Protein AF-A0AAD5Q3U8-F1 (afdb_monomer)

Mean predicted aligned error: 18.97 Å

Foldseek 3Di:
DDDDDDDDDDDDDDDDPDPPDPPPVVCVVDVPDVVVVVVVVVVVVVVVVQVVQQDDDPPDDVVDDCPDPPADQGGDPRDRHHDDDPVRLPDFDFDFLCCCAPDPVNPVVLVLCVVLVQPLDDVCSNVNDPDPRVRHHTSVSVVVSVVSSVVSVVD

Organism: Pythium insidiosum (NCBI:txid114742)

Secondary structure (DSSP, 8-state):
-------------------------HHHHS---HHHHHHHHHHHHHHHHHHHHTTS-----TTS------S---SSS--------HHHHTS--EE-THHHHT-STTHHHHHHHHHTT-TTS-TTTTTSS---TTT-EEHHHHHHHHHHHHHHH--

Structure (mmCIF, N/CA/C/O backbone):
data_AF-A0AAD5Q3U8-F1
#
_entry.id   AF-A0AAD5Q3U8-F1
#
loop_
_atom_site.group_PDB
_atom_site.id
_atom_site.type_symbol
_atom_site.label_atom_id
_atom_site.label_alt_id
_atom_site.label_comp_id
_atom_site.label_asym_id
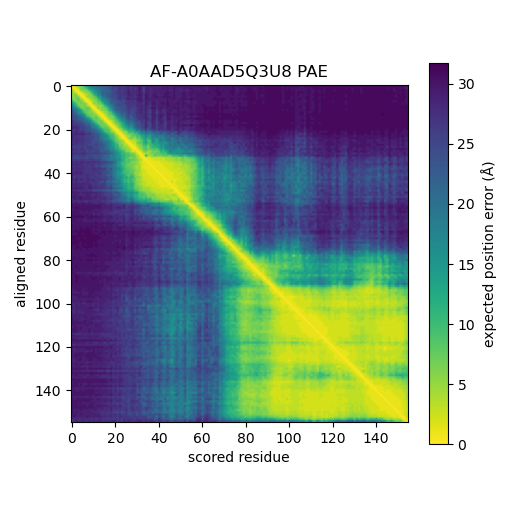_atom_site.label_entity_id
_atom_site.label_seq_id
_atom_site.pdbx_PDB_ins_code
_atom_site.Cartn_x
_atom_site.Cartn_y
_atom_site.Cartn_z
_atom_site.occupancy
_atom_site.B_iso_or_equiv
_atom_site.auth_seq_id
_atom_site.auth_comp_id
_atom_site.auth_asym_id
_atom_site.auth_atom_id
_atom_site.pdbx_PDB_model_num
ATOM 1 N N . MET A 1 1 ? 88.740 -39.258 -36.751 1.00 39.88 1 MET A N 1
ATOM 2 C CA . MET A 1 1 ? 88.636 -39.313 -35.275 1.00 39.88 1 MET A CA 1
ATOM 3 C C . MET A 1 1 ? 87.208 -39.742 -34.963 1.00 39.88 1 MET A C 1
ATOM 5 O O . MET A 1 1 ? 86.304 -39.016 -35.339 1.00 39.88 1 MET A O 1
ATOM 9 N N . GLN A 1 2 ? 86.963 -41.039 -34.727 1.00 36.12 2 GLN A N 1
ATOM 10 C CA . GLN A 1 2 ? 86.800 -41.646 -33.383 1.00 36.12 2 GLN A CA 1
ATOM 11 C C . GLN A 1 2 ? 85.798 -40.867 -32.513 1.00 36.12 2 GLN A C 1
ATOM 13 O O 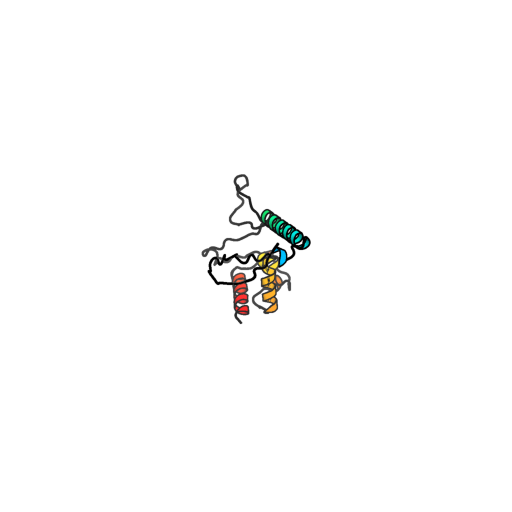. GLN A 1 2 ? 85.965 -39.668 -32.365 1.00 36.12 2 GLN A O 1
ATOM 18 N N . SER A 1 3 ? 84.799 -41.418 -31.833 1.00 37.12 3 SER A N 1
ATOM 19 C CA . SER A 1 3 ? 84.201 -42.750 -31.700 1.00 37.12 3 SER A CA 1
ATOM 20 C C . SER A 1 3 ? 82.907 -42.534 -30.890 1.00 37.12 3 SER A C 1
ATOM 22 O O . SER A 1 3 ? 82.776 -41.543 -30.176 1.00 37.12 3 SER A O 1
ATOM 24 N N . ALA A 1 4 ? 81.958 -43.459 -31.010 1.00 44.62 4 ALA A N 1
ATOM 25 C CA . ALA A 1 4 ? 80.698 -43.518 -30.269 1.00 44.62 4 ALA A CA 1
ATOM 26 C C . ALA A 1 4 ? 80.857 -43.540 -28.734 1.00 44.62 4 ALA A C 1
ATOM 28 O O . ALA A 1 4 ? 81.881 -44.004 -28.243 1.00 44.62 4 ALA A O 1
ATOM 29 N N . LEU A 1 5 ? 79.788 -43.196 -27.996 1.00 43.34 5 LEU A N 1
ATOM 30 C CA . LEU A 1 5 ? 79.370 -43.949 -26.801 1.00 43.34 5 LEU A CA 1
ATOM 31 C C . LEU A 1 5 ? 77.921 -43.631 -26.398 1.00 43.34 5 LEU A C 1
ATOM 33 O O . LEU A 1 5 ? 77.578 -42.561 -25.906 1.00 43.34 5 LEU A O 1
ATOM 37 N N . SER A 1 6 ? 77.079 -44.630 -26.638 1.00 43.34 6 SER A N 1
ATOM 38 C CA . SER A 1 6 ? 75.780 -44.845 -26.013 1.00 43.34 6 SER A CA 1
ATOM 39 C C . SER A 1 6 ? 75.982 -45.475 -24.630 1.00 43.34 6 SER A C 1
ATOM 41 O O . SER A 1 6 ? 76.844 -46.341 -24.502 1.00 43.34 6 SER A O 1
ATOM 43 N N . ALA A 1 7 ? 75.161 -45.084 -23.646 1.00 40.47 7 ALA A N 1
ATOM 44 C CA . ALA A 1 7 ? 74.380 -45.975 -22.767 1.00 40.47 7 ALA A CA 1
ATOM 45 C C . ALA A 1 7 ? 74.256 -45.484 -21.306 1.00 40.47 7 ALA A C 1
ATOM 47 O O . ALA A 1 7 ? 75.220 -45.466 -20.554 1.00 40.47 7 ALA A O 1
ATOM 48 N N . LYS A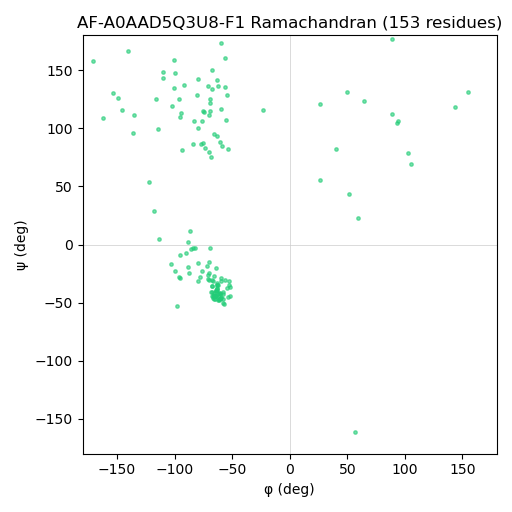 1 8 ? 72.990 -45.243 -20.923 1.00 39.91 8 LYS A N 1
ATOM 49 C CA . LYS A 1 8 ? 72.255 -45.889 -19.812 1.00 39.91 8 LYS A CA 1
ATOM 50 C C . LYS A 1 8 ? 72.763 -45.672 -18.374 1.00 39.91 8 LYS A C 1
ATOM 52 O O . LYS A 1 8 ? 73.826 -46.152 -18.018 1.00 39.91 8 LYS A O 1
ATOM 57 N N . SER A 1 9 ? 71.888 -45.154 -17.501 1.00 34.56 9 SER A N 1
ATOM 58 C CA . SER A 1 9 ? 71.441 -45.841 -16.265 1.00 34.56 9 SER A CA 1
ATOM 59 C C . SER A 1 9 ? 70.966 -44.870 -15.176 1.00 34.56 9 SER A C 1
ATOM 61 O O . SER A 1 9 ? 71.694 -43.970 -14.781 1.00 34.56 9 SER A O 1
ATOM 63 N N . GLY A 1 10 ? 69.788 -45.166 -14.619 1.00 31.38 10 GLY A N 1
ATOM 64 C CA . GLY A 1 10 ? 69.483 -44.951 -13.202 1.00 31.38 10 GLY A CA 1
ATOM 65 C C . GLY A 1 10 ? 68.811 -43.616 -12.867 1.00 31.38 10 GLY A C 1
ATOM 66 O O . GLY A 1 10 ? 69.431 -42.570 -12.946 1.00 31.38 10 GLY A O 1
ATOM 67 N N . ARG A 1 11 ? 67.507 -43.588 -12.579 1.00 37.03 11 ARG A N 1
ATOM 68 C CA . ARG A 1 11 ? 66.864 -44.014 -11.316 1.00 37.03 11 ARG A CA 1
ATOM 69 C C . ARG A 1 11 ? 66.669 -42.824 -10.370 1.00 37.03 11 ARG A C 1
ATOM 71 O O . ARG A 1 11 ? 67.613 -42.342 -9.762 1.00 37.03 11 ARG A O 1
ATOM 78 N N . GLU A 1 12 ? 65.403 -42.417 -10.290 1.00 43.34 12 GLU A N 1
ATOM 79 C CA . GLU A 1 12 ? 64.688 -41.832 -9.148 1.00 43.34 12 GLU A CA 1
ATOM 80 C C . GLU A 1 12 ? 65.494 -41.071 -8.082 1.00 43.34 12 GLU A C 1
ATOM 82 O O . GLU A 1 12 ? 66.223 -41.664 -7.280 1.00 43.34 12 GLU A O 1
ATOM 87 N N . ARG A 1 13 ? 65.150 -39.790 -7.900 1.00 40.25 13 ARG A N 1
ATOM 88 C CA . ARG A 1 13 ? 64.767 -39.322 -6.563 1.00 40.25 13 ARG A CA 1
ATOM 89 C C . ARG A 1 13 ? 63.833 -38.111 -6.609 1.00 40.25 13 ARG A C 1
ATOM 91 O O . ARG A 1 13 ? 64.066 -37.142 -7.317 1.00 40.25 13 ARG A O 1
ATOM 98 N N . ASN A 1 14 ? 62.763 -38.279 -5.844 1.00 42.34 14 ASN A N 1
ATOM 99 C CA . ASN A 1 14 ? 61.604 -37.430 -5.609 1.00 42.34 14 ASN A CA 1
ATOM 100 C C . ASN A 1 14 ? 61.917 -36.037 -5.036 1.00 42.34 14 ASN A C 1
ATOM 102 O O . ASN A 1 14 ? 63.025 -35.783 -4.570 1.00 42.34 14 ASN A O 1
ATOM 106 N N . SER A 1 15 ? 60.844 -35.237 -4.956 1.00 43.88 15 SER A N 1
ATOM 107 C CA . SER A 1 15 ? 60.702 -33.872 -4.416 1.00 43.88 15 SER A CA 1
ATOM 108 C C . SER A 1 15 ? 60.969 -32.799 -5.471 1.00 43.88 15 SER A C 1
ATOM 110 O O . SER A 1 15 ? 62.080 -32.644 -5.944 1.00 43.88 15 SER A O 1
ATOM 112 N N . VAL A 1 16 ? 59.991 -32.010 -5.910 1.00 47.25 16 VAL A N 1
ATOM 113 C CA . VAL A 1 16 ? 59.003 -31.306 -5.091 1.00 47.25 16 VAL A CA 1
ATOM 114 C C . VAL A 1 16 ? 57.676 -31.248 -5.844 1.00 47.25 16 VAL A C 1
ATOM 116 O O . VAL A 1 16 ? 57.553 -30.598 -6.881 1.00 47.25 16 VAL A O 1
ATOM 119 N N . SER A 1 17 ? 56.663 -31.908 -5.293 1.00 46.12 17 SER A N 1
ATOM 120 C CA . SER A 1 17 ? 55.254 -31.630 -5.549 1.00 46.12 17 SER A CA 1
ATOM 121 C C . SER A 1 17 ? 54.966 -30.187 -5.124 1.00 46.12 17 SER A C 1
ATOM 123 O O . SER A 1 17 ? 54.616 -29.908 -3.980 1.00 46.12 17 SER A O 1
ATOM 125 N N . SER A 1 18 ? 55.161 -29.243 -6.045 1.00 42.09 18 SER A N 1
ATOM 126 C CA . SER A 1 18 ? 54.642 -27.891 -5.886 1.00 42.09 18 SER A CA 1
ATOM 127 C C . SER A 1 18 ? 53.147 -27.946 -6.176 1.00 42.09 18 SER A C 1
ATOM 129 O O . SER A 1 18 ? 52.724 -28.123 -7.319 1.00 42.09 18 SER A O 1
ATOM 131 N N . LEU A 1 19 ? 52.357 -27.849 -5.106 1.00 52.62 19 LEU A N 1
ATOM 132 C CA . LEU A 1 19 ? 50.946 -27.483 -5.123 1.00 52.62 19 LEU A CA 1
ATOM 133 C C . LEU A 1 19 ? 50.797 -26.143 -5.873 1.00 52.62 19 LEU A C 1
ATOM 135 O O . LEU A 1 19 ? 50.723 -25.072 -5.271 1.00 52.62 19 LEU A O 1
ATOM 139 N N . SER A 1 20 ? 50.752 -26.182 -7.203 1.00 44.03 20 SER A N 1
ATOM 140 C CA . SER A 1 20 ? 50.250 -25.058 -7.982 1.00 44.03 20 SER A CA 1
ATOM 141 C C . SER A 1 20 ? 48.736 -25.106 -7.870 1.00 44.03 20 SER A C 1
ATOM 143 O O . SER A 1 20 ? 48.049 -25.784 -8.633 1.00 44.03 20 SER A O 1
ATOM 145 N N . SER A 1 21 ? 48.262 -24.466 -6.799 1.00 50.25 21 SER A N 1
ATOM 146 C CA . SER A 1 21 ? 46.891 -24.030 -6.569 1.00 50.25 21 SER A CA 1
ATOM 147 C C . SER A 1 21 ? 46.162 -23.877 -7.900 1.00 50.25 21 SER A C 1
ATOM 149 O O . SER A 1 21 ? 46.578 -23.069 -8.734 1.00 50.25 21 SER A O 1
ATOM 151 N N . GLY A 1 22 ? 45.130 -24.699 -8.111 1.00 53.69 22 GLY A N 1
ATOM 152 C CA . GLY A 1 22 ? 44.279 -24.660 -9.290 1.00 53.69 22 GLY A CA 1
ATOM 153 C C . GLY A 1 22 ? 43.634 -23.288 -9.408 1.00 53.69 22 GLY A C 1
ATOM 154 O O . GLY A 1 22 ? 42.514 -23.074 -8.949 1.00 53.69 22 GLY A O 1
ATOM 155 N N . ARG A 1 23 ? 44.355 -22.340 -10.012 1.00 56.47 23 ARG A N 1
ATOM 156 C CA . ARG A 1 23 ? 43.804 -21.076 -10.470 1.00 56.47 23 ARG A CA 1
ATOM 157 C C . ARG A 1 23 ? 42.834 -21.441 -11.575 1.00 56.47 23 ARG A C 1
ATOM 159 O O . ARG A 1 23 ? 43.226 -21.645 -12.721 1.00 56.47 23 ARG A O 1
ATOM 166 N N . VAL A 1 24 ? 41.567 -21.567 -11.202 1.00 63.00 24 VAL A N 1
ATOM 167 C CA . VAL A 1 24 ? 40.466 -21.469 -12.147 1.00 63.00 24 VAL A CA 1
ATOM 168 C C . VAL A 1 24 ? 40.648 -20.118 -12.821 1.00 63.00 24 VAL A C 1
ATOM 170 O O . VAL A 1 24 ? 40.499 -19.072 -12.196 1.00 63.00 24 VAL A O 1
ATOM 173 N N . ASP A 1 25 ? 41.077 -20.143 -14.075 1.00 61.44 25 ASP A N 1
ATOM 174 C CA . ASP A 1 25 ? 41.227 -18.938 -14.871 1.00 61.44 25 ASP A CA 1
ATOM 175 C C . ASP A 1 25 ? 39.815 -18.495 -15.277 1.00 61.44 25 ASP A C 1
ATOM 177 O O . ASP A 1 25 ? 39.266 -18.939 -16.290 1.00 61.44 25 ASP A O 1
ATOM 181 N N . LEU A 1 26 ? 39.172 -17.693 -14.415 1.00 59.47 26 LEU A N 1
ATOM 182 C CA . LEU A 1 26 ? 37.799 -17.197 -14.606 1.00 59.47 26 LEU A CA 1
ATOM 183 C C . LEU A 1 26 ? 37.631 -16.527 -15.976 1.00 59.47 26 LEU A C 1
ATOM 185 O O . LEU A 1 26 ? 36.571 -16.636 -16.587 1.00 59.47 26 LEU A O 1
ATOM 189 N N . SER A 1 27 ? 38.703 -15.913 -16.474 1.00 61.75 27 SER A N 1
ATOM 190 C CA . SER A 1 27 ? 38.821 -15.282 -17.789 1.00 61.75 27 SER A CA 1
ATOM 191 C C . SER A 1 27 ? 38.505 -16.239 -18.943 1.00 61.75 27 SER A C 1
ATOM 193 O O . SER A 1 27 ? 38.017 -15.814 -19.988 1.00 61.75 27 SER A O 1
ATOM 195 N N . LYS A 1 28 ? 38.785 -17.535 -18.759 1.00 63.09 28 LYS A N 1
ATOM 196 C CA . LYS A 1 28 ? 38.579 -18.591 -19.757 1.00 63.09 28 LYS A CA 1
ATOM 197 C C . LYS A 1 28 ? 37.242 -19.315 -19.576 1.00 63.09 28 LYS A C 1
ATOM 199 O O . LYS A 1 28 ? 36.681 -19.796 -20.554 1.00 63.09 28 LYS A O 1
ATOM 204 N N . ALA A 1 29 ? 36.738 -19.381 -18.342 1.00 64.50 29 ALA A N 1
ATOM 205 C CA . ALA A 1 29 ? 35.458 -20.013 -18.016 1.00 64.50 29 ALA A CA 1
ATOM 206 C C . ALA A 1 29 ? 34.250 -19.115 -18.339 1.00 64.50 29 ALA A C 1
ATOM 208 O O . ALA A 1 29 ? 33.195 -19.619 -18.718 1.00 64.50 29 ALA A O 1
ATOM 209 N N . TYR A 1 30 ? 34.410 -17.794 -18.228 1.00 65.69 30 TYR A N 1
ATOM 210 C CA . TYR A 1 30 ? 33.359 -16.817 -18.495 1.00 65.69 30 TYR A CA 1
ATOM 211 C C . TYR A 1 30 ? 33.944 -15.665 -19.318 1.00 65.69 30 TYR A C 1
ATOM 213 O O . TYR A 1 30 ? 34.526 -14.745 -18.739 1.00 65.69 30 TYR A O 1
ATOM 221 N N . PRO A 1 31 ? 33.823 -15.677 -20.660 1.00 69.75 31 PRO A N 1
ATOM 222 C CA . PRO A 1 31 ? 34.262 -14.543 -21.459 1.00 69.75 31 PRO A CA 1
ATOM 223 C C . PRO A 1 31 ? 33.476 -13.309 -21.008 1.00 69.75 31 PRO A C 1
ATOM 225 O O . PRO A 1 31 ? 32.246 -13.268 -21.101 1.00 69.75 31 PRO A O 1
ATOM 228 N N . LEU A 1 32 ? 34.192 -12.322 -20.467 1.00 63.91 32 LEU A N 1
ATOM 229 C CA . LEU A 1 32 ? 33.626 -11.064 -19.992 1.00 63.91 32 LEU A CA 1
ATOM 230 C C . LEU A 1 32 ? 33.003 -10.331 -21.183 1.00 63.91 32 LEU A C 1
ATOM 232 O O . LEU A 1 32 ? 33.666 -9.612 -21.926 1.00 63.91 32 LEU A O 1
ATOM 236 N N . SER A 1 33 ? 31.709 -10.549 -21.394 1.00 79.69 33 SER A N 1
ATOM 237 C CA . SER A 1 33 ? 30.956 -9.841 -22.417 1.00 79.69 33 SER A CA 1
ATOM 238 C C . SER A 1 33 ? 30.825 -8.383 -21.989 1.00 79.69 33 SER A C 1
ATOM 240 O O . SER A 1 33 ? 30.266 -8.087 -20.931 1.00 79.69 33 SER A O 1
ATOM 242 N N . VAL A 1 34 ? 31.309 -7.466 -22.828 1.00 81.31 34 VAL A N 1
ATOM 243 C CA . VAL A 1 34 ? 31.205 -6.014 -22.608 1.00 81.31 34 VAL A CA 1
ATOM 244 C C . VAL A 1 34 ? 29.757 -5.610 -22.312 1.00 81.31 34 VAL A C 1
ATOM 246 O O . VAL A 1 34 ? 29.516 -4.801 -21.422 1.00 81.31 34 VAL A O 1
ATOM 249 N N . ALA A 1 35 ? 28.781 -6.261 -22.955 1.00 83.19 35 ALA A N 1
ATOM 250 C CA . ALA A 1 35 ? 27.360 -6.049 -22.690 1.00 83.19 35 ALA A CA 1
ATOM 251 C C . ALA A 1 35 ? 26.965 -6.378 -21.239 1.00 83.19 35 ALA A C 1
ATOM 253 O O . ALA A 1 35 ? 26.226 -5.622 -20.616 1.00 83.19 35 ALA A O 1
ATOM 254 N N . ARG A 1 36 ? 27.486 -7.470 -20.662 1.00 82.69 36 ARG A N 1
ATOM 255 C CA . ARG A 1 36 ? 27.228 -7.840 -19.258 1.00 82.69 36 ARG A CA 1
ATOM 256 C C . ARG A 1 36 ? 27.858 -6.841 -18.290 1.00 82.69 36 ARG A C 1
ATOM 258 O O . ARG A 1 36 ? 27.247 -6.527 -17.276 1.00 82.69 36 ARG A O 1
ATOM 265 N N . CYS A 1 37 ? 29.031 -6.311 -18.633 1.00 85.19 37 CYS A N 1
ATOM 266 C CA . CYS A 1 37 ? 29.703 -5.280 -17.846 1.00 85.19 37 CYS A CA 1
ATOM 267 C C . CYS A 1 37 ? 28.909 -3.962 -17.856 1.00 85.19 37 CYS A C 1
ATOM 269 O O . CYS A 1 37 ? 28.636 -3.400 -16.800 1.00 85.19 37 CYS A O 1
ATOM 271 N N . VAL A 1 38 ? 28.444 -3.523 -19.031 1.00 90.25 38 VAL A N 1
ATOM 272 C CA . VAL A 1 38 ? 27.601 -2.323 -19.168 1.00 90.25 38 VAL A CA 1
ATOM 273 C C . VAL A 1 38 ? 26.289 -2.487 -18.401 1.00 90.25 38 VAL A C 1
ATOM 275 O O . VAL A 1 38 ? 25.927 -1.603 -17.630 1.00 90.25 38 VAL A O 1
ATOM 278 N N . ILE A 1 39 ? 25.606 -3.629 -18.537 1.00 89.50 39 ILE A N 1
ATOM 279 C CA . ILE A 1 39 ? 24.366 -3.903 -17.793 1.00 89.50 39 ILE A CA 1
ATOM 280 C C . ILE A 1 39 ? 24.618 -3.881 -16.282 1.00 89.50 39 ILE A C 1
ATOM 282 O O . ILE A 1 39 ? 23.819 -3.300 -15.549 1.00 89.50 39 ILE A O 1
ATOM 286 N N . ALA A 1 40 ? 25.721 -4.466 -15.805 1.00 89.31 40 ALA A N 1
ATOM 287 C CA . ALA A 1 40 ? 26.073 -4.437 -14.389 1.00 89.31 40 ALA A CA 1
ATOM 288 C C . ALA A 1 40 ? 26.311 -3.000 -13.898 1.00 89.31 40 ALA A C 1
ATOM 290 O O . ALA A 1 40 ? 25.723 -2.603 -12.896 1.00 89.31 40 ALA A O 1
ATOM 291 N N . ILE A 1 41 ? 27.093 -2.196 -14.627 1.00 93.31 41 ILE A N 1
ATOM 292 C CA . ILE A 1 41 ? 27.358 -0.787 -14.286 1.00 93.31 41 ILE A CA 1
ATOM 293 C C . ILE A 1 41 ? 26.056 0.020 -14.237 1.00 93.31 41 ILE A C 1
ATOM 295 O O . ILE A 1 41 ? 25.826 0.743 -13.270 1.00 93.31 41 ILE A O 1
ATOM 299 N N . VAL A 1 42 ? 25.181 -0.133 -15.235 1.00 92.50 42 VAL A N 1
ATOM 300 C CA . VAL A 1 42 ? 23.873 0.542 -15.268 1.00 92.50 42 VAL A CA 1
ATOM 301 C C . VAL A 1 42 ? 23.003 0.098 -14.091 1.00 92.50 42 VAL A C 1
ATOM 303 O O . VAL A 1 42 ? 22.400 0.938 -13.431 1.00 92.50 42 VAL A O 1
ATOM 306 N N . SER A 1 43 ? 22.982 -1.199 -13.777 1.00 90.31 43 SER A N 1
ATOM 307 C CA . SER A 1 43 ? 22.196 -1.745 -12.662 1.00 90.31 43 SER A CA 1
ATOM 308 C C . SER A 1 43 ? 22.682 -1.222 -11.309 1.00 90.31 43 SER A C 1
ATOM 310 O O . SER A 1 43 ? 21.871 -0.805 -10.487 1.00 90.31 43 SER A O 1
ATOM 312 N N . TYR A 1 44 ? 23.999 -1.182 -11.083 1.00 89.88 44 TYR A N 1
ATOM 313 C CA . TYR A 1 44 ? 24.573 -0.601 -9.868 1.00 89.88 44 TYR A CA 1
ATOM 314 C C . TYR A 1 44 ? 24.378 0.916 -9.801 1.00 89.88 44 TYR A C 1
ATOM 316 O O . TYR A 1 44 ? 24.140 1.444 -8.719 1.00 89.88 44 TYR A O 1
ATOM 324 N N . GLY A 1 45 ? 24.432 1.614 -10.939 1.00 90.12 45 GLY A N 1
ATOM 325 C CA . GLY A 1 45 ? 24.119 3.038 -11.024 1.00 90.12 45 GLY A CA 1
ATOM 326 C C . GLY A 1 45 ? 22.674 3.325 -10.619 1.00 90.12 45 GLY A C 1
ATOM 327 O O . GLY A 1 45 ? 22.446 4.173 -9.762 1.00 90.12 45 GLY A O 1
ATOM 328 N N . LEU A 1 46 ? 21.718 2.564 -11.159 1.00 83.38 46 LEU A N 1
ATOM 329 C CA . LEU A 1 46 ? 20.303 2.661 -10.792 1.00 83.38 46 LEU A CA 1
ATOM 330 C C . LEU A 1 46 ? 20.081 2.360 -9.304 1.00 83.38 46 LEU A C 1
ATOM 332 O O . LEU A 1 46 ? 19.419 3.139 -8.620 1.00 83.38 46 LEU A O 1
ATOM 336 N N . LEU A 1 47 ? 20.699 1.294 -8.785 1.00 83.06 47 LEU A N 1
ATOM 337 C CA . LEU A 1 47 ? 20.650 0.948 -7.363 1.00 83.06 47 L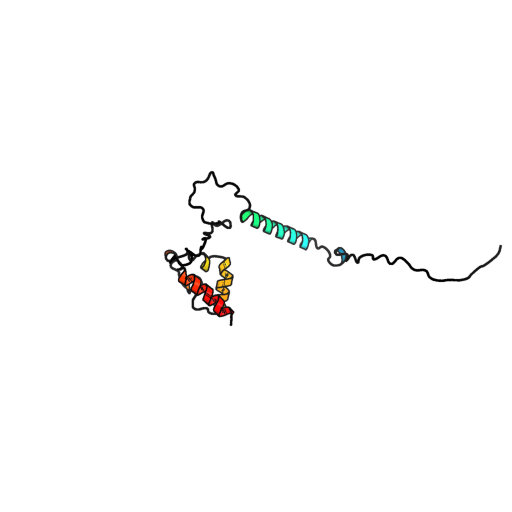EU A CA 1
ATOM 338 C C . LEU A 1 47 ? 21.183 2.093 -6.488 1.00 83.06 47 LEU A C 1
ATOM 340 O O . LEU A 1 47 ? 20.546 2.477 -5.511 1.00 83.06 47 LEU A O 1
ATOM 344 N N . LEU A 1 48 ? 22.329 2.673 -6.850 1.00 81.31 48 LEU A N 1
ATOM 345 C CA . LEU A 1 48 ? 22.926 3.783 -6.113 1.00 81.31 48 LEU A CA 1
ATOM 346 C C . LEU A 1 48 ? 22.023 5.022 -6.147 1.00 81.31 48 LEU A C 1
ATOM 348 O O . LEU A 1 48 ? 21.795 5.643 -5.108 1.00 81.31 48 LEU A O 1
ATOM 352 N N . THR A 1 49 ? 21.459 5.364 -7.306 1.00 77.19 49 THR A N 1
ATOM 353 C CA . THR A 1 49 ? 20.530 6.497 -7.412 1.00 77.19 49 THR A CA 1
ATOM 354 C C . THR A 1 49 ? 19.262 6.285 -6.597 1.00 77.19 49 THR A C 1
ATOM 356 O O . THR A 1 49 ? 18.806 7.228 -5.951 1.00 77.19 49 THR A O 1
ATOM 359 N N . ASP A 1 50 ? 18.742 5.057 -6.550 1.00 70.50 50 ASP A N 1
ATOM 360 C CA . ASP A 1 50 ? 17.609 4.719 -5.693 1.00 70.50 50 ASP A CA 1
ATOM 361 C C . ASP A 1 50 ? 17.984 4.869 -4.219 1.00 70.50 50 ASP A C 1
ATOM 363 O O . ASP A 1 50 ? 17.251 5.528 -3.489 1.00 70.50 50 ASP A O 1
ATOM 367 N N . THR A 1 51 ? 19.158 4.387 -3.788 1.00 67.56 51 THR A N 1
ATOM 368 C CA . THR A 1 51 ? 19.593 4.532 -2.385 1.00 67.56 51 THR A CA 1
ATOM 369 C C . THR A 1 51 ? 19.740 5.994 -1.954 1.00 67.56 51 THR A C 1
ATOM 371 O O . THR A 1 51 ? 19.283 6.362 -0.869 1.00 67.56 51 THR A O 1
ATOM 374 N N . ILE A 1 52 ? 20.300 6.848 -2.818 1.00 66.75 52 ILE A N 1
ATOM 375 C CA . ILE A 1 52 ? 20.427 8.292 -2.569 1.00 66.75 52 ILE A CA 1
ATOM 376 C C . ILE A 1 52 ? 19.038 8.940 -2.514 1.00 66.75 52 ILE A C 1
ATOM 378 O O . ILE A 1 52 ? 18.754 9.706 -1.592 1.00 66.75 52 ILE A O 1
ATOM 382 N N . ARG A 1 53 ? 18.141 8.586 -3.443 1.00 63.00 53 ARG A N 1
ATOM 383 C CA . ARG A 1 53 ? 16.751 9.067 -3.466 1.00 63.00 53 ARG A CA 1
ATOM 384 C C . ARG A 1 53 ? 15.947 8.617 -2.242 1.00 63.00 53 ARG A C 1
ATOM 386 O O . ARG A 1 53 ? 15.070 9.352 -1.794 1.00 63.00 53 ARG A O 1
ATOM 393 N N . THR A 1 54 ? 16.226 7.433 -1.699 1.00 60.09 54 THR A N 1
ATOM 394 C CA . THR A 1 54 ? 15.548 6.890 -0.510 1.00 60.09 54 THR A CA 1
ATOM 395 C C . THR A 1 54 ? 16.090 7.409 0.822 1.00 60.09 54 THR A C 1
ATOM 397 O O . THR A 1 54 ? 15.494 7.112 1.853 1.00 60.09 54 THR A O 1
ATOM 400 N N . GLY A 1 55 ? 17.134 8.243 0.811 1.00 56.06 55 GLY A N 1
ATOM 401 C CA . GLY A 1 55 ? 17.515 9.040 1.975 1.00 56.06 55 GLY A CA 1
ATOM 402 C C . GLY A 1 55 ? 18.721 8.496 2.729 1.00 56.06 55 GLY A C 1
ATOM 403 O O . GLY A 1 55 ? 18.606 7.951 3.822 1.00 56.06 55 GLY A O 1
ATOM 404 N N . PHE A 1 56 ? 19.907 8.756 2.186 1.00 57.59 56 PHE A N 1
ATOM 405 C CA . PHE A 1 56 ? 21.095 8.955 3.007 1.00 57.59 56 PHE A CA 1
ATOM 406 C C . PHE A 1 56 ? 21.349 10.464 3.067 1.00 57.59 56 PHE A C 1
ATOM 408 O O . PHE A 1 56 ? 21.607 11.065 2.031 1.00 57.59 56 PHE A O 1
ATOM 415 N N . ALA A 1 57 ? 21.313 11.040 4.273 1.00 49.38 57 ALA A N 1
ATOM 416 C CA . ALA A 1 57 ? 21.704 12.416 4.625 1.00 49.38 57 ALA A CA 1
ATOM 417 C C . ALA A 1 57 ? 20.575 13.428 4.897 1.00 49.38 57 ALA A C 1
ATOM 419 O O . ALA A 1 57 ? 20.463 14.460 4.246 1.00 49.38 57 ALA A O 1
ATOM 420 N N . THR A 1 58 ? 19.865 13.237 6.007 1.00 52.12 58 THR A N 1
ATOM 421 C CA . THR A 1 58 ? 19.510 14.371 6.878 1.00 52.12 58 THR A CA 1
ATOM 422 C C . THR A 1 58 ? 20.232 14.172 8.201 1.00 52.12 58 THR A C 1
ATOM 424 O O . THR A 1 58 ? 19.843 13.332 9.007 1.00 52.12 58 THR A O 1
ATOM 427 N N . ARG A 1 59 ? 21.358 14.874 8.376 1.00 56.53 59 ARG A N 1
ATOM 428 C CA . ARG A 1 59 ? 22.171 14.826 9.604 1.00 56.53 59 ARG A CA 1
ATOM 429 C C . ARG A 1 59 ? 21.841 15.942 10.592 1.00 56.53 59 ARG A C 1
ATOM 431 O O . ARG A 1 59 ? 22.318 15.878 11.716 1.00 56.53 59 ARG A O 1
ATOM 438 N N . ASP A 1 60 ? 21.021 16.912 10.194 1.00 52.28 60 ASP A N 1
ATOM 439 C CA . ASP A 1 60 ? 20.565 17.971 11.084 1.00 52.28 60 ASP A CA 1
ATOM 440 C C . ASP A 1 60 ? 19.160 18.456 10.688 1.00 52.28 60 ASP A C 1
ATOM 442 O O . ASP A 1 60 ? 18.911 18.772 9.523 1.00 52.28 60 ASP A O 1
ATOM 446 N N . LEU A 1 61 ? 18.236 18.449 11.653 1.00 56.69 61 LEU A N 1
ATOM 447 C CA . LEU A 1 61 ? 16.833 18.868 11.514 1.00 56.69 61 LEU A CA 1
ATOM 448 C C . LEU A 1 61 ? 16.526 20.135 12.341 1.00 56.69 61 LEU A C 1
ATOM 450 O O . LEU A 1 61 ? 15.380 20.576 12.371 1.00 56.69 61 LEU A O 1
ATOM 454 N N . GLN A 1 62 ? 17.531 20.747 12.980 1.00 52.53 62 GLN A N 1
ATOM 455 C CA . GLN A 1 62 ? 17.378 21.943 13.822 1.00 52.53 62 GLN A CA 1
ATOM 456 C C . GLN A 1 62 ? 16.684 23.164 13.180 1.00 52.53 62 GLN A C 1
ATOM 458 O O . GLN A 1 62 ? 15.952 23.841 13.900 1.00 52.53 62 GLN A O 1
ATOM 463 N N . PRO A 1 63 ? 16.874 23.502 11.886 1.00 60.34 63 PRO A N 1
ATOM 464 C CA . PRO A 1 63 ? 16.332 24.753 11.349 1.00 60.34 63 PRO A CA 1
ATOM 465 C C . PRO A 1 63 ? 14.864 24.667 10.900 1.00 60.34 63 PRO A C 1
ATOM 467 O O . PRO A 1 63 ? 14.303 25.677 10.476 1.00 60.34 63 PRO A O 1
ATOM 470 N N . TYR A 1 64 ? 14.227 23.494 10.967 1.00 50.25 64 TYR A N 1
ATOM 471 C CA . TYR A 1 64 ? 12.838 23.309 10.545 1.00 50.25 64 TYR A CA 1
ATOM 472 C C . TYR A 1 64 ? 11.907 23.299 11.756 1.0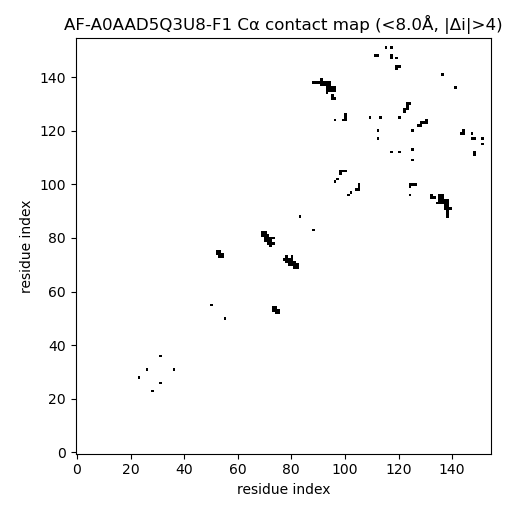0 50.25 64 TYR A C 1
ATOM 474 O O . TYR A 1 64 ? 12.189 22.654 12.762 1.00 50.25 64 TYR A O 1
ATOM 482 N N . ALA A 1 65 ? 10.784 24.018 11.661 1.00 43.22 65 ALA A N 1
ATOM 483 C CA . ALA A 1 65 ? 9.770 24.030 12.709 1.00 43.22 65 ALA A CA 1
ATOM 484 C C . ALA A 1 65 ? 9.332 22.594 13.032 1.00 43.22 65 ALA A C 1
ATOM 486 O O . ALA A 1 65 ? 8.982 21.834 12.128 1.00 43.22 65 ALA A O 1
ATOM 487 N N . THR A 1 66 ? 9.355 22.237 14.317 1.00 49.88 66 THR A N 1
ATOM 488 C CA . THR A 1 66 ? 8.985 20.918 14.841 1.00 49.88 66 THR A CA 1
ATOM 489 C C . THR A 1 66 ? 7.483 20.674 14.677 1.00 49.88 66 THR A C 1
ATOM 491 O O . THR A 1 66 ? 6.710 20.746 15.627 1.00 49.88 66 THR A O 1
ATOM 494 N N . VAL A 1 67 ? 7.050 20.394 13.452 1.00 49.84 67 VAL A N 1
ATOM 495 C CA . VAL A 1 67 ? 5.771 19.740 13.172 1.00 49.84 67 VAL A CA 1
ATOM 496 C C . VAL A 1 67 ? 5.998 18.238 13.313 1.00 49.84 67 VAL A C 1
ATOM 498 O O . VAL A 1 67 ? 6.367 17.558 12.365 1.00 49.84 67 VAL A O 1
ATOM 501 N N . GLU A 1 68 ? 5.866 17.781 14.559 1.00 37.62 68 GLU A N 1
ATOM 502 C CA . GLU A 1 68 ? 5.680 16.389 14.996 1.00 37.62 68 GLU A CA 1
ATOM 503 C C . GLU A 1 68 ? 6.503 15.317 14.244 1.00 37.62 68 GLU A C 1
ATOM 505 O O . GLU A 1 68 ? 5.987 14.633 13.358 1.00 37.62 68 GLU A O 1
ATOM 510 N N . PRO A 1 69 ? 7.784 15.108 14.607 1.00 43.44 69 PRO A N 1
ATOM 511 C CA . PRO A 1 69 ? 8.564 13.994 14.104 1.00 43.44 69 PRO A CA 1
ATOM 512 C C . PRO A 1 69 ? 8.456 12.816 15.081 1.00 43.44 69 PRO A C 1
ATOM 514 O O . PRO A 1 69 ? 9.352 12.592 15.886 1.00 43.44 69 PRO A O 1
ATOM 517 N N . ASP A 1 70 ? 7.374 12.043 14.993 1.00 39.47 70 ASP A N 1
ATOM 518 C CA . ASP A 1 70 ? 7.342 10.668 15.536 1.00 39.47 70 ASP A CA 1
ATOM 519 C C . ASP A 1 70 ? 7.101 9.643 14.414 1.00 39.47 70 ASP A C 1
ATOM 521 O O . ASP A 1 70 ? 6.470 8.599 14.563 1.00 39.47 70 ASP A O 1
ATOM 525 N N . THR A 1 71 ? 7.543 10.000 13.207 1.00 41.91 71 THR A N 1
ATOM 526 C CA . THR A 1 71 ? 7.294 9.253 11.977 1.00 41.91 71 THR A CA 1
ATOM 527 C C . THR A 1 71 ? 8.595 9.164 11.191 1.00 41.91 71 THR A C 1
ATOM 529 O O . THR A 1 71 ? 9.093 10.163 10.674 1.00 41.91 71 THR A O 1
ATOM 532 N N . VAL A 1 72 ? 9.162 7.963 11.098 1.00 42.81 72 VAL A N 1
ATOM 533 C CA . VAL A 1 72 ? 10.310 7.699 10.226 1.00 42.81 72 VAL A CA 1
ATOM 534 C C . VAL A 1 72 ? 9.820 7.768 8.778 1.00 42.81 72 VAL A C 1
ATOM 536 O O . VAL A 1 72 ? 9.027 6.934 8.341 1.00 42.81 72 VAL A O 1
ATOM 539 N N . ILE A 1 73 ? 10.258 8.794 8.047 1.00 46.44 73 ILE A N 1
ATOM 540 C CA . ILE A 1 73 ? 9.910 9.004 6.640 1.00 46.44 73 ILE A CA 1
ATOM 541 C C . ILE A 1 73 ? 10.852 8.158 5.780 1.00 46.44 73 ILE A C 1
ATOM 543 O O . ILE A 1 73 ? 12.023 8.492 5.618 1.00 46.44 73 ILE A O 1
ATOM 547 N N . PHE A 1 74 ? 10.341 7.068 5.211 1.00 45.16 74 PHE A N 1
ATOM 548 C CA . PHE A 1 74 ? 11.070 6.277 4.219 1.00 45.16 74 PHE A CA 1
ATOM 549 C C . PHE A 1 74 ? 10.685 6.721 2.803 1.00 45.16 74 PHE A C 1
ATOM 551 O O . PHE A 1 74 ? 9.582 6.449 2.350 1.00 45.16 74 PHE A O 1
ATOM 558 N N . GLY A 1 75 ? 11.598 7.375 2.079 1.00 51.41 75 GLY A N 1
ATOM 559 C CA . GLY A 1 75 ? 11.456 7.653 0.643 1.00 51.41 75 GLY A CA 1
ATOM 560 C C . GLY A 1 75 ? 10.740 8.963 0.255 1.00 51.41 75 GLY A C 1
ATOM 561 O O . GLY A 1 75 ? 10.251 9.704 1.107 1.00 51.41 75 GLY A O 1
ATOM 562 N N . PRO A 1 76 ? 10.666 9.268 -1.058 1.00 49.38 76 PRO A N 1
ATOM 563 C CA . PRO A 1 76 ? 10.267 10.579 -1.599 1.00 49.38 76 PRO A CA 1
ATOM 564 C C . PRO A 1 76 ? 8.787 10.953 -1.396 1.00 49.38 76 PRO A C 1
ATOM 566 O O . PRO A 1 76 ? 8.384 12.054 -1.760 1.00 49.38 76 PRO A O 1
ATOM 569 N N . TYR A 1 77 ? 7.979 10.059 -0.823 1.00 50.94 77 TYR A N 1
ATOM 570 C CA . TYR A 1 77 ? 6.543 10.244 -0.615 1.00 50.94 77 TYR A CA 1
ATOM 571 C C . TYR A 1 77 ? 6.170 10.111 0.863 1.00 50.94 77 TYR A C 1
ATOM 573 O O . TYR A 1 77 ? 5.324 9.291 1.180 1.00 50.94 77 TYR A O 1
ATOM 581 N N . ALA A 1 78 ? 6.821 10.874 1.755 1.00 53.12 78 ALA A N 1
ATOM 582 C CA . ALA A 1 78 ? 6.383 11.171 3.132 1.00 53.12 78 ALA A CA 1
ATOM 583 C C . ALA A 1 78 ? 5.469 10.106 3.780 1.00 53.12 78 ALA A C 1
ATOM 585 O O . ALA A 1 78 ? 4.338 10.393 4.183 1.00 53.12 78 ALA A O 1
ATOM 586 N N . TYR A 1 79 ? 5.931 8.852 3.821 1.00 52.62 79 TYR A N 1
ATOM 587 C CA . TYR A 1 79 ? 5.095 7.751 4.277 1.00 52.62 79 TYR A CA 1
ATOM 588 C C . TYR A 1 79 ? 4.879 7.925 5.775 1.00 52.62 79 TYR A C 1
ATOM 590 O O . TYR A 1 79 ? 5.841 8.025 6.539 1.00 52.62 79 TYR A O 1
ATOM 598 N N . ARG A 1 80 ? 3.615 7.956 6.213 1.00 53.78 80 ARG A N 1
ATOM 599 C CA . ARG A 1 80 ? 3.291 7.970 7.643 1.00 53.78 80 ARG A CA 1
ATOM 600 C C . ARG A 1 80 ? 3.541 6.587 8.247 1.00 53.78 80 ARG A C 1
ATOM 602 O O . ARG A 1 80 ? 2.620 5.782 8.358 1.00 53.78 80 ARG A O 1
ATOM 609 N N . GLY A 1 81 ? 4.795 6.307 8.598 1.00 57.12 81 GLY A N 1
ATOM 610 C CA . GLY A 1 81 ? 5.193 5.152 9.399 1.00 57.12 81 GLY A CA 1
ATOM 611 C C . GLY A 1 81 ? 4.818 5.367 10.862 1.00 57.12 81 GLY A C 1
ATOM 612 O O . GLY A 1 81 ? 5.346 6.259 11.514 1.00 57.12 81 GLY A O 1
ATOM 613 N N . ILE A 1 82 ? 3.884 4.571 11.374 1.00 61.72 82 ILE A N 1
ATOM 614 C CA . ILE A 1 82 ? 3.361 4.728 12.734 1.00 61.72 82 ILE A CA 1
ATOM 615 C C . ILE A 1 82 ? 4.109 3.770 13.652 1.00 61.72 82 ILE A C 1
ATOM 617 O O . ILE A 1 82 ? 4.114 2.563 13.401 1.00 61.72 82 ILE A O 1
ATOM 621 N N . HIS A 1 83 ? 4.699 4.285 14.727 1.00 62.16 83 HIS A N 1
ATOM 622 C CA . HIS A 1 83 ? 5.306 3.444 15.749 1.00 62.16 83 HIS A CA 1
ATOM 623 C C . HIS A 1 83 ? 4.210 2.794 16.611 1.00 62.16 83 HIS A C 1
ATOM 625 O O . HIS A 1 83 ? 3.443 3.471 17.300 1.00 62.16 83 HIS A O 1
ATOM 631 N N . LEU A 1 84 ? 4.095 1.467 16.541 1.00 64.19 84 LEU A N 1
ATOM 632 C CA . LEU A 1 84 ? 3.190 0.692 17.389 1.00 64.19 84 LEU A CA 1
ATOM 633 C C . LEU A 1 84 ? 3.965 0.196 18.612 1.00 64.19 84 LEU A C 1
ATOM 635 O O . LEU A 1 84 ? 4.842 -0.649 18.489 1.00 64.19 84 LEU A O 1
ATOM 639 N N . ASP A 1 85 ? 3.609 0.707 19.788 1.00 70.81 85 ASP A N 1
ATOM 640 C CA . ASP A 1 85 ? 4.048 0.178 21.085 1.00 70.81 85 ASP A CA 1
ATOM 641 C C . ASP A 1 85 ? 2.925 -0.684 21.695 1.00 70.81 85 ASP A C 1
ATOM 643 O O . ASP A 1 85 ? 1.754 -0.507 21.350 1.00 70.81 85 ASP A O 1
ATOM 647 N N . ILE A 1 86 ? 3.241 -1.586 22.627 1.00 72.38 86 ILE A N 1
ATOM 648 C CA . ILE A 1 86 ? 2.294 -2.492 23.306 1.00 72.38 86 ILE A CA 1
ATOM 649 C C . ILE A 1 86 ? 1.114 -1.712 23.908 1.00 72.38 86 ILE A C 1
ATOM 651 O O . ILE A 1 86 ? -0.025 -2.173 23.880 1.00 72.38 86 ILE A O 1
ATOM 655 N N . LYS A 1 87 ? 1.364 -0.491 24.394 1.00 72.00 87 LYS A N 1
ATOM 656 C CA . LYS A 1 87 ? 0.333 0.400 24.952 1.00 72.00 87 LYS A CA 1
ATOM 657 C C . LYS A 1 87 ? -0.627 0.960 23.892 1.00 72.00 87 LYS A C 1
ATOM 659 O O . LYS A 1 87 ? -1.791 1.199 24.193 1.00 72.00 87 LYS A O 1
ATOM 664 N N . ASN A 1 88 ? -0.150 1.143 22.660 1.00 70.12 88 ASN A N 1
ATOM 665 C CA . ASN A 1 88 ? -0.884 1.775 21.558 1.00 70.12 88 ASN A CA 1
ATOM 666 C C . ASN A 1 88 ? -1.437 0.767 20.540 1.00 70.12 88 ASN A C 1
ATOM 668 O O . ASN A 1 88 ? -2.319 1.114 19.758 1.00 70.12 88 ASN A O 1
ATOM 672 N N . ALA A 1 89 ? -0.941 -0.472 20.541 1.00 65.44 89 ALA A N 1
ATOM 673 C CA . ALA A 1 89 ? -1.375 -1.530 19.631 1.00 65.44 89 ALA A CA 1
ATOM 674 C C . ALA A 1 89 ? -2.828 -1.968 19.881 1.00 65.44 89 ALA A C 1
ATOM 676 O O . ALA A 1 89 ? -3.532 -2.326 18.939 1.00 65.44 89 ALA A O 1
ATOM 677 N N . SER A 1 90 ? -3.276 -1.899 21.137 1.00 67.75 90 SER A N 1
ATOM 678 C CA . SER A 1 90 ? -4.642 -2.244 21.553 1.00 67.75 90 SER A CA 1
ATOM 679 C C . SER A 1 90 ? -5.608 -1.057 21.507 1.00 67.75 90 SER A C 1
ATOM 681 O O . SER A 1 90 ? -6.805 -1.230 21.737 1.00 67.75 90 SER A O 1
ATOM 683 N N . ALA A 1 91 ? -5.110 0.159 21.258 1.00 69.12 91 ALA A N 1
ATOM 684 C CA . ALA A 1 91 ? -5.960 1.336 21.177 1.00 69.12 91 ALA A CA 1
ATOM 685 C C . ALA A 1 91 ? -6.854 1.225 19.935 1.00 69.12 91 ALA A C 1
ATOM 687 O O . ALA A 1 91 ? -6.375 0.918 18.849 1.00 69.12 91 ALA A O 1
ATOM 688 N N . SER A 1 92 ? -8.154 1.495 20.074 1.00 66.81 92 SER A N 1
ATOM 689 C CA . SER A 1 92 ? -9.083 1.511 18.938 1.00 66.81 92 SER A CA 1
ATOM 690 C C . SER A 1 92 ? -8.797 2.719 18.045 1.00 66.81 92 SER A C 1
ATOM 692 O O . SER A 1 92 ? -9.470 3.746 18.131 1.00 66.81 92 SER A O 1
ATOM 694 N N . GLN A 1 93 ? -7.777 2.605 17.198 1.00 76.44 93 GLN A N 1
ATOM 695 C CA . GLN A 1 93 ? -7.412 3.621 16.227 1.00 76.44 93 GLN A CA 1
ATOM 696 C C . GLN A 1 93 ? -7.711 3.139 14.811 1.00 76.44 93 GLN A C 1
ATOM 698 O O . GLN A 1 93 ? -7.547 1.969 14.450 1.00 76.44 93 GLN A O 1
ATOM 703 N N . THR A 1 94 ? -8.150 4.086 13.995 1.00 80.44 94 THR A N 1
ATOM 704 C CA . THR A 1 94 ? -8.346 3.900 12.565 1.00 80.44 94 THR A CA 1
ATOM 705 C C . THR A 1 94 ? -7.079 4.310 11.833 1.00 80.44 94 THR A C 1
ATOM 707 O O . THR A 1 94 ? -6.462 5.331 12.147 1.00 80.44 94 THR A O 1
ATOM 710 N N . ARG A 1 95 ? -6.677 3.511 10.846 1.00 80.31 95 ARG A N 1
ATOM 711 C CA . ARG A 1 95 ? -5.528 3.767 9.984 1.00 80.31 95 ARG A CA 1
ATOM 712 C C . ARG A 1 95 ? -5.951 4.112 8.562 1.00 80.31 95 ARG A C 1
ATOM 714 O O . ARG A 1 95 ? -6.964 3.597 8.086 1.00 80.31 95 ARG A O 1
ATOM 721 N N . PRO A 1 96 ? -5.172 4.951 7.861 1.00 80.94 96 PRO A N 1
ATOM 722 C CA . PRO A 1 96 ? -5.408 5.219 6.454 1.00 80.94 96 PRO A CA 1
ATOM 723 C C . PRO A 1 96 ? -5.403 3.920 5.645 1.00 80.94 96 PRO A C 1
ATOM 725 O O . PRO A 1 96 ? -4.524 3.073 5.797 1.00 80.94 96 PRO A O 1
ATOM 728 N N . LEU A 1 97 ? -6.369 3.793 4.741 1.00 82.19 97 LEU A N 1
ATOM 729 C CA . LEU A 1 97 ? -6.505 2.644 3.843 1.00 82.19 97 LEU A CA 1
ATOM 730 C C . LEU A 1 97 ? -5.326 2.514 2.859 1.00 82.19 97 LEU A C 1
ATOM 732 O O . LEU A 1 97 ? -5.069 1.442 2.313 1.00 82.19 97 LEU A O 1
ATOM 736 N N . TRP A 1 98 ? -4.602 3.613 2.645 1.00 81.44 98 TRP A N 1
ATOM 737 C CA . TRP A 1 98 ? -3.576 3.749 1.619 1.00 81.44 98 TRP A CA 1
ATOM 738 C C . TRP A 1 98 ? -2.525 2.634 1.648 1.00 81.44 98 TRP A C 1
ATOM 740 O O . TRP A 1 98 ? -2.264 2.035 0.608 1.00 81.44 98 TRP A O 1
ATOM 750 N N . ALA A 1 99 ? -2.024 2.271 2.833 1.00 81.25 99 ALA A N 1
ATOM 751 C CA . ALA A 1 99 ? -1.010 1.225 2.991 1.00 81.25 99 ALA A CA 1
ATOM 752 C C . ALA A 1 99 ? -1.468 -0.152 2.471 1.00 81.25 99 ALA A C 1
ATOM 754 O O . ALA A 1 99 ? -0.665 -0.928 1.964 1.00 81.25 99 ALA A O 1
ATOM 755 N N . TYR A 1 100 ? -2.768 -0.456 2.547 1.00 85.31 100 TYR A N 1
ATOM 756 C CA . TYR A 1 100 ? -3.318 -1.754 2.137 1.00 85.31 100 TYR A CA 1
ATOM 757 C C . TYR A 1 100 ? -3.881 -1.756 0.713 1.00 85.31 100 TYR A C 1
ATOM 759 O O . TYR A 1 100 ? -3.900 -2.809 0.071 1.00 85.31 100 TYR A O 1
ATOM 767 N N . LYS A 1 101 ? -4.345 -0.603 0.213 1.00 85.69 101 LYS A N 1
ATOM 768 C CA . LYS A 1 101 ? -4.939 -0.479 -1.126 1.00 85.69 101 LYS A CA 1
ATOM 769 C C . LYS A 1 101 ? -3.953 0.043 -2.168 1.00 85.69 101 LYS A C 1
ATOM 771 O O . LYS A 1 101 ? -3.807 -0.589 -3.203 1.00 85.69 101 LYS A O 1
ATOM 776 N N . TYR A 1 102 ? -3.296 1.170 -1.906 1.00 82.44 102 TYR A N 1
ATOM 777 C CA . TYR A 1 102 ? -2.531 1.914 -2.913 1.00 82.44 102 TYR A CA 1
ATOM 778 C C . TYR A 1 102 ? -1.027 1.651 -2.867 1.00 82.44 102 TYR A C 1
ATOM 780 O O . TYR A 1 102 ? -0.357 1.837 -3.880 1.00 82.44 102 TYR A O 1
ATOM 788 N N . ASP A 1 103 ? -0.496 1.208 -1.727 1.00 80.44 103 ASP A N 1
ATOM 789 C CA . ASP A 1 103 ? 0.929 0.921 -1.626 1.00 80.44 103 ASP A CA 1
ATOM 790 C C . ASP A 1 103 ? 1.342 -0.229 -2.565 1.00 80.44 103 ASP A C 1
ATOM 792 O O . ASP A 1 103 ? 0.640 -1.234 -2.752 1.00 80.44 103 ASP A O 1
ATOM 796 N N . SER A 1 104 ? 2.521 -0.067 -3.153 1.00 76.44 104 SER A N 1
ATOM 797 C CA . SER A 1 104 ? 3.201 -1.086 -3.943 1.00 76.44 104 SER A CA 1
ATOM 798 C C . SER A 1 104 ? 3.552 -2.315 -3.101 1.00 76.44 104 SER A C 1
ATOM 800 O O . SER A 1 104 ? 3.435 -3.443 -3.582 1.00 76.44 104 SER A O 1
ATOM 802 N N . THR A 1 105 ? 3.886 -2.126 -1.819 1.00 80.19 105 THR A N 1
ATOM 803 C CA . THR A 1 105 ? 4.238 -3.230 -0.910 1.00 80.19 105 THR A CA 1
ATOM 804 C C . THR A 1 105 ? 3.055 -4.161 -0.632 1.00 80.19 105 THR A C 1
ATOM 806 O O . THR A 1 105 ? 3.237 -5.358 -0.405 1.00 80.19 105 THR A O 1
ATOM 809 N N . SER A 1 106 ? 1.822 -3.654 -0.723 1.00 86.00 106 SER A N 1
ATOM 810 C CA . SER A 1 106 ? 0.612 -4.444 -0.499 1.00 86.00 106 SER A CA 1
ATOM 811 C C . SER A 1 106 ? 0.121 -5.198 -1.741 1.00 86.00 106 SER A C 1
ATOM 813 O O . SER A 1 106 ? -0.806 -5.999 -1.615 1.00 86.00 106 SER A O 1
ATOM 815 N N . ILE A 1 107 ? 0.755 -5.038 -2.914 1.00 86.75 107 ILE A N 1
ATOM 816 C CA . ILE A 1 107 ? 0.399 -5.774 -4.146 1.00 86.75 107 ILE A CA 1
ATOM 817 C C . ILE A 1 107 ? 0.481 -7.290 -3.927 1.00 86.75 107 ILE A C 1
ATOM 819 O O . ILE A 1 107 ? -0.488 -7.997 -4.203 1.00 86.75 107 ILE A O 1
ATOM 823 N N . THR A 1 108 ? 1.601 -7.785 -3.394 1.00 88.69 108 THR A N 1
ATOM 824 C CA . THR A 1 108 ? 1.809 -9.225 -3.160 1.00 88.69 108 THR A CA 1
ATOM 825 C C . THR A 1 108 ? 0.816 -9.783 -2.146 1.00 88.69 108 THR A C 1
ATOM 827 O O . THR A 1 108 ? 0.286 -10.874 -2.317 1.00 88.69 108 THR A O 1
ATOM 830 N N . MET A 1 109 ? 0.505 -9.025 -1.094 1.00 89.94 109 MET A N 1
ATOM 831 C CA . MET A 1 109 ? -0.470 -9.478 -0.102 1.00 89.94 109 MET A CA 1
ATOM 832 C C . MET A 1 109 ? -1.882 -9.550 -0.701 1.00 89.94 109 MET A C 1
ATOM 834 O O . MET A 1 109 ? -2.595 -10.529 -0.482 1.00 89.94 109 MET A O 1
ATOM 838 N N . ARG A 1 110 ? -2.270 -8.563 -1.522 1.00 90.38 110 ARG A N 1
ATOM 839 C CA . ARG A 1 110 ? -3.557 -8.574 -2.235 1.00 90.38 110 ARG A CA 1
ATOM 840 C C . ARG A 1 110 ? -3.664 -9.725 -3.235 1.00 90.38 110 ARG A C 1
ATOM 842 O O . ARG A 1 110 ? -4.740 -10.309 -3.340 1.00 90.38 110 ARG A O 1
ATOM 849 N N . SER A 1 111 ? -2.592 -10.068 -3.951 1.00 89.75 111 SER A N 1
ATOM 850 C CA . SER A 1 111 ? -2.628 -11.183 -4.906 1.00 89.75 111 SER A CA 1
ATOM 851 C C . SER A 1 111 ? -2.825 -12.529 -4.203 1.00 89.75 111 SER A C 1
ATOM 853 O O . SER A 1 111 ? -3.656 -13.320 -4.644 1.00 89.75 111 SER A O 1
ATOM 855 N N . VAL A 1 112 ? -2.156 -12.754 -3.066 1.00 92.38 112 VAL A N 1
ATOM 856 C CA . VAL A 1 112 ? -2.355 -13.953 -2.229 1.00 92.38 112 VAL A CA 1
ATOM 857 C C . VAL A 1 112 ? -3.795 -14.033 -1.726 1.00 92.38 112 VAL A C 1
ATOM 859 O O . VAL A 1 112 ? -4.439 -15.072 -1.851 1.00 92.38 112 VAL A O 1
ATOM 862 N N . VAL A 1 113 ? -4.330 -12.923 -1.216 1.00 93.75 113 VAL A N 1
ATOM 863 C CA . VAL A 1 113 ? -5.721 -12.836 -0.747 1.00 93.75 113 VAL A CA 1
ATOM 864 C C . VAL A 1 113 ? -6.717 -13.185 -1.848 1.00 93.75 113 VAL A C 1
ATOM 866 O O . VAL A 1 113 ? -7.686 -13.901 -1.597 1.00 93.75 113 VAL A O 1
ATOM 869 N N . GLN A 1 114 ? -6.487 -12.685 -3.063 1.00 91.19 114 GLN A N 1
ATOM 870 C CA . GLN A 1 114 ? -7.340 -12.975 -4.212 1.00 91.19 114 GLN A CA 1
ATOM 871 C C . GLN A 1 114 ? -7.231 -14.438 -4.651 1.00 91.19 114 GLN A C 1
ATOM 873 O O . GLN A 1 114 ? -8.260 -15.041 -4.941 1.00 91.19 114 GLN A O 1
ATOM 878 N N . ALA A 1 115 ? -6.026 -15.013 -4.663 1.00 92.94 115 ALA A N 1
ATOM 879 C CA . ALA A 1 115 ? -5.804 -16.408 -5.038 1.00 92.94 115 ALA A CA 1
ATOM 880 C C . ALA A 1 115 ? -6.449 -17.388 -4.042 1.00 92.94 115 ALA A C 1
ATOM 882 O O . ALA A 1 115 ? -7.109 -18.345 -4.446 1.00 92.94 115 ALA A O 1
ATOM 883 N N . LEU A 1 116 ? -6.309 -17.116 -2.742 1.00 92.94 116 LEU A N 1
ATOM 884 C CA . LEU A 1 116 ? -6.842 -17.950 -1.660 1.00 92.94 116 LEU A CA 1
ATOM 885 C C . LEU A 1 116 ? -8.284 -17.595 -1.265 1.00 92.94 116 LEU A C 1
ATOM 887 O O . LEU A 1 116 ? -8.831 -18.198 -0.349 1.00 92.94 116 LEU A O 1
ATOM 891 N N . HIS A 1 117 ? -8.909 -16.628 -1.945 1.00 92.31 117 HIS A N 1
ATOM 892 C CA . HIS A 1 117 ? -10.276 -16.171 -1.676 1.00 92.31 117 HIS A CA 1
ATOM 893 C C . HIS A 1 117 ? -10.535 -15.808 -0.198 1.00 92.31 117 HIS A C 1
ATOM 895 O O . HIS A 1 117 ? -11.577 -16.148 0.362 1.00 92.31 117 HIS A O 1
ATOM 901 N N . VAL A 1 118 ? -9.603 -15.091 0.442 1.00 92.62 118 VAL A N 1
ATOM 902 C CA . VAL A 1 118 ? -9.676 -14.785 1.883 1.00 92.62 118 VAL A CA 1
ATOM 903 C C . VAL A 1 118 ? -10.829 -13.802 2.179 1.00 92.62 118 VAL A C 1
ATOM 905 O O . VAL A 1 118 ? -10.762 -12.643 1.760 1.00 92.62 118 VAL A O 1
ATOM 908 N N . PRO A 1 119 ? -11.876 -14.199 2.934 1.00 86.44 119 PRO A N 1
ATOM 909 C CA . PRO A 1 119 ? -13.115 -13.418 3.067 1.00 86.44 119 PRO A CA 1
ATOM 910 C C . PRO A 1 119 ? -13.016 -12.246 4.055 1.00 86.44 119 PRO A C 1
ATOM 912 O O . PRO A 1 119 ? -13.866 -11.358 4.067 1.00 86.44 119 PRO A O 1
ATOM 915 N N . SER A 1 120 ? -11.994 -12.221 4.913 1.00 90.62 120 SER A N 1
ATOM 916 C CA . SER A 1 120 ? -11.822 -11.172 5.927 1.00 90.62 120 SER A CA 1
ATOM 917 C C . SER A 1 120 ? -11.415 -9.819 5.331 1.00 90.62 120 SER A C 1
ATOM 919 O O . SER A 1 120 ? -11.588 -8.782 5.987 1.00 90.62 120 SER A O 1
ATOM 921 N N . TRP A 1 121 ? -10.912 -9.817 4.095 1.00 91.12 121 TRP A N 1
ATOM 922 C CA . TRP A 1 121 ? -10.462 -8.628 3.387 1.00 91.12 121 TRP A CA 1
ATOM 923 C C . TRP A 1 121 ? -11.636 -7.864 2.765 1.00 91.12 121 TRP A C 1
ATOM 925 O O . TRP A 1 121 ? -12.432 -8.453 2.035 1.00 91.12 121 TRP A O 1
ATOM 935 N N . PRO A 1 122 ? -11.754 -6.544 3.004 1.00 90.25 122 PRO A N 1
ATOM 936 C CA . PRO A 1 122 ? -12.802 -5.748 2.384 1.00 90.25 122 PRO A CA 1
ATOM 937 C C . PRO A 1 122 ? -12.651 -5.754 0.854 1.00 90.25 122 PRO A C 1
ATOM 939 O O . PRO A 1 122 ? -11.542 -5.517 0.359 1.00 90.25 122 PRO A O 1
ATOM 942 N N . PRO A 1 123 ? -13.742 -5.917 0.085 1.00 88.69 123 PRO A N 1
ATOM 943 C CA . PRO A 1 123 ? -13.682 -5.924 -1.380 1.00 88.69 123 PRO A CA 1
ATOM 944 C C . PRO A 1 123 ? -13.131 -4.608 -1.941 1.00 88.69 123 PRO A C 1
ATOM 946 O O . PRO A 1 123 ? -12.438 -4.590 -2.959 1.00 88.69 123 PRO A O 1
ATOM 949 N N . CYS A 1 124 ? -13.339 -3.508 -1.221 1.00 87.94 124 CYS A N 1
ATOM 950 C CA . CYS A 1 124 ? -12.856 -2.197 -1.616 1.00 87.94 124 CYS A CA 1
ATOM 951 C C . CYS A 1 124 ? -11.309 -2.076 -1.571 1.00 87.94 124 CYS A C 1
ATOM 953 O O . CYS A 1 124 ? -10.718 -1.363 -2.387 1.00 87.94 124 CYS A O 1
ATOM 955 N N . VAL A 1 125 ? -10.632 -2.811 -0.671 1.00 88.62 125 VAL A N 1
ATOM 956 C CA . VAL A 1 125 ? -9.153 -2.898 -0.607 1.00 88.62 125 VAL A CA 1
ATOM 957 C C . VAL A 1 125 ? -8.607 -3.690 -1.798 1.00 88.62 125 VAL A C 1
ATOM 959 O O . VAL A 1 125 ? -7.513 -3.418 -2.282 1.00 88.62 125 VAL A O 1
ATOM 962 N N . LEU A 1 126 ? -9.395 -4.640 -2.304 1.00 89.94 126 LEU A N 1
ATOM 963 C CA . LEU A 1 126 ? -9.073 -5.475 -3.461 1.00 89.94 126 LEU A CA 1
ATOM 964 C C . LEU A 1 126 ? -9.464 -4.836 -4.800 1.00 89.94 126 LEU A C 1
ATOM 966 O O . LEU A 1 126 ? -9.454 -5.532 -5.812 1.00 89.94 126 LEU A O 1
ATOM 970 N N . TYR A 1 127 ? -9.814 -3.545 -4.807 1.00 87.62 127 TYR A N 1
ATOM 971 C CA . TYR A 1 127 ? -10.292 -2.812 -5.986 1.00 87.62 127 TYR A CA 1
ATOM 972 C C . TYR A 1 127 ? -11.561 -3.388 -6.632 1.00 87.62 127 TYR A C 1
ATOM 974 O O . TYR A 1 127 ? -11.820 -3.135 -7.805 1.00 87.62 127 TYR A O 1
ATOM 982 N N . ARG A 1 128 ? -12.370 -4.141 -5.877 1.00 86.69 128 ARG A N 1
ATOM 983 C CA . ARG A 1 128 ? -13.659 -4.658 -6.361 1.00 86.69 128 ARG A CA 1
ATOM 984 C C . ARG A 1 128 ? -14.812 -3.677 -6.139 1.00 86.69 128 ARG A C 1
ATOM 986 O O . ARG A 1 128 ? -15.765 -3.719 -6.897 1.00 86.69 128 ARG A O 1
ATOM 993 N N . ASP A 1 129 ? -14.674 -2.780 -5.159 1.00 88.12 129 ASP A N 1
ATOM 994 C CA . ASP A 1 129 ? -15.669 -1.766 -4.786 1.00 88.12 129 ASP A CA 1
ATOM 995 C C . ASP A 1 129 ? -15.019 -0.415 -4.424 1.00 88.12 129 ASP A C 1
ATOM 997 O O . ASP A 1 129 ? -13.810 -0.318 -4.170 1.00 88.12 129 ASP A O 1
ATOM 1001 N N . SER A 1 130 ? -15.825 0.647 -4.338 1.00 85.31 130 SER A N 1
ATOM 1002 C CA . SER A 1 130 ? -15.400 1.950 -3.804 1.00 85.31 130 SER A CA 1
ATOM 1003 C C . SER A 1 130 ? -15.192 1.898 -2.283 1.00 85.31 130 SER A C 1
ATOM 1005 O O . SER A 1 130 ? -16.023 1.346 -1.564 1.00 85.31 130 SER A O 1
ATOM 1007 N N . CYS A 1 131 ? -14.109 2.495 -1.770 1.00 82.19 131 CYS A N 1
ATOM 1008 C CA . CYS A 1 131 ? -13.878 2.625 -0.324 1.00 82.19 131 CYS A CA 1
ATOM 1009 C C . CYS A 1 131 ? -14.272 4.015 0.171 1.00 82.19 131 CYS A C 1
ATOM 1011 O O . CYS A 1 131 ? -14.030 5.004 -0.515 1.00 82.19 131 CYS A O 1
ATOM 1013 N N . ASN A 1 132 ? -14.747 4.096 1.414 1.00 84.19 132 ASN A N 1
ATOM 1014 C CA . ASN A 1 132 ? -14.770 5.360 2.137 1.00 84.19 132 ASN A CA 1
ATOM 1015 C C . ASN A 1 132 ? -13.369 5.654 2.708 1.00 84.19 132 ASN A C 1
ATOM 1017 O O . ASN A 1 132 ? -12.963 5.081 3.719 1.00 84.19 132 ASN A O 1
ATOM 1021 N N . GLU A 1 133 ? -12.616 6.523 2.035 1.00 78.69 133 GLU A N 1
ATOM 1022 C CA . GLU A 1 133 ? -11.219 6.817 2.383 1.00 78.69 133 GLU A CA 1
ATOM 1023 C C . GLU A 1 133 ? -11.071 7.604 3.691 1.00 78.69 133 GLU A C 1
ATOM 1025 O O . GLU A 1 133 ? -10.046 7.475 4.361 1.00 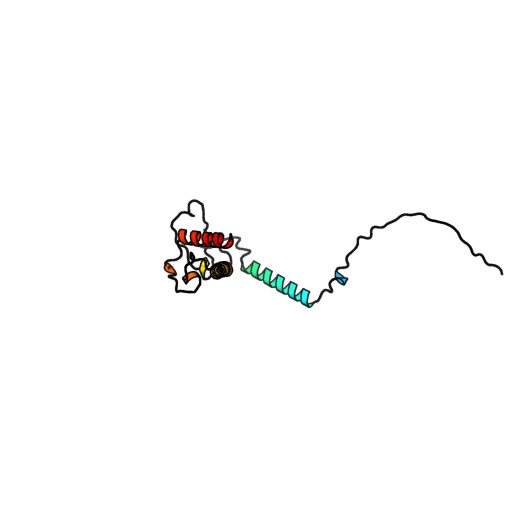78.69 133 GLU A O 1
ATOM 1030 N N . THR A 1 134 ? -12.099 8.355 4.101 1.00 77.69 134 THR A N 1
ATOM 1031 C CA . THR A 1 134 ? -12.086 9.111 5.365 1.00 77.69 134 THR A CA 1
ATOM 1032 C C . THR A 1 134 ? -12.337 8.219 6.577 1.00 77.69 134 THR A C 1
ATOM 1034 O O . THR A 1 134 ? -11.829 8.498 7.660 1.00 77.69 134 THR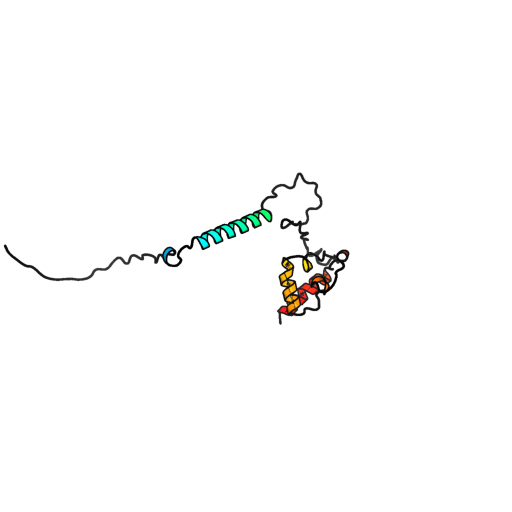 A O 1
ATOM 1037 N N . ALA A 1 135 ? -13.071 7.117 6.395 1.00 81.25 135 ALA A N 1
ATOM 1038 C CA . ALA A 1 135 ? -13.372 6.164 7.459 1.00 81.25 135 ALA A CA 1
ATOM 1039 C C . ALA A 1 135 ? -12.192 5.246 7.807 1.00 81.25 135 ALA A C 1
ATOM 1041 O O . ALA A 1 135 ? -12.169 4.717 8.912 1.00 81.25 135 ALA A O 1
ATOM 1042 N N . GLY A 1 136 ? -11.239 5.053 6.887 1.00 84.12 136 GLY A N 1
ATOM 1043 C CA . GLY A 1 136 ? -10.050 4.217 7.077 1.00 84.12 136 GLY A CA 1
ATOM 1044 C C . GLY 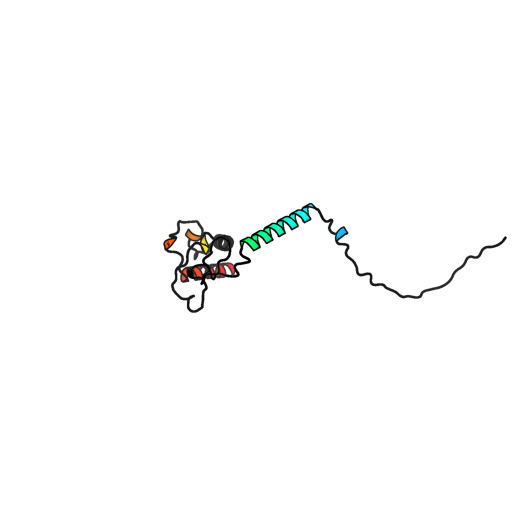A 1 136 ? -10.334 2.756 7.472 1.00 84.12 136 GLY A C 1
ATOM 1045 O O . GLY A 1 136 ? -11.420 2.221 7.263 1.00 84.12 136 GLY A O 1
ATOM 1046 N N . LEU A 1 137 ? -9.318 2.085 8.016 1.00 86.81 137 LEU A N 1
ATOM 1047 C CA . LEU A 1 137 ? -9.361 0.707 8.513 1.00 86.81 137 LEU A CA 1
ATOM 1048 C C . LEU A 1 137 ? -9.101 0.688 10.020 1.00 86.81 137 LEU A C 1
ATOM 1050 O O . LEU A 1 137 ? -8.067 1.176 10.469 1.00 86.81 137 LEU A O 1
ATOM 1054 N N . SER A 1 138 ? -9.991 0.090 10.810 1.00 88.25 138 SER A N 1
ATOM 1055 C CA . SER A 1 138 ? -9.744 -0.082 12.247 1.00 88.25 138 SER A CA 1
ATOM 1056 C C . SER A 1 138 ? -8.602 -1.068 12.508 1.00 88.25 138 SER A C 1
ATOM 1058 O O . SER A 1 138 ? -8.404 -2.025 11.753 1.00 88.25 138 SER A O 1
ATOM 1060 N N . HIS A 1 139 ? -7.870 -0.880 13.609 1.00 86.06 139 HIS A N 1
ATOM 1061 C CA . HIS A 1 139 ? -6.818 -1.811 14.034 1.00 86.06 139 HIS A CA 1
ATOM 1062 C C . HIS A 1 139 ? -7.298 -3.257 14.158 1.00 86.06 139 HIS A C 1
ATOM 1064 O O . HIS A 1 139 ? -6.654 -4.155 13.624 1.00 86.06 139 HIS A O 1
ATOM 1070 N N . ALA A 1 140 ? -8.457 -3.484 14.781 1.00 86.44 140 ALA A N 1
ATOM 1071 C CA . ALA A 1 140 ? -9.039 -4.821 14.893 1.00 86.44 140 ALA A CA 1
ATOM 1072 C C . ALA A 1 140 ? -9.269 -5.462 13.514 1.00 86.44 140 ALA A C 1
ATOM 1074 O O . ALA A 1 140 ? -8.963 -6.638 13.309 1.00 86.44 140 ALA A O 1
ATOM 1075 N N . LYS A 1 141 ? -9.745 -4.676 12.536 1.00 89.12 141 LYS A N 1
ATOM 1076 C CA . LYS A 1 141 ? -9.945 -5.163 11.170 1.00 89.12 141 LYS A CA 1
ATOM 1077 C C . LYS A 1 141 ? -8.613 -5.499 10.506 1.00 89.12 141 LYS A C 1
ATOM 1079 O O . LYS A 1 141 ? -8.500 -6.571 9.921 1.00 89.12 141 LYS A O 1
ATOM 1084 N N . ILE A 1 142 ? -7.606 -4.642 10.651 1.00 89.25 142 ILE A N 1
ATOM 1085 C CA . ILE A 1 142 ? -6.258 -4.865 10.111 1.00 89.25 142 ILE A CA 1
ATOM 1086 C C . ILE A 1 142 ? -5.655 -6.164 10.646 1.00 89.25 142 ILE A C 1
ATOM 1088 O O . ILE A 1 142 ? -5.222 -7.004 9.860 1.00 89.25 142 ILE A O 1
ATOM 1092 N N . PHE A 1 143 ? -5.669 -6.371 11.962 1.00 89.31 143 PHE A N 1
ATOM 1093 C CA . PHE A 1 143 ? -5.126 -7.597 12.544 1.00 89.31 143 PHE A CA 1
ATOM 1094 C C . PHE A 1 143 ? -5.912 -8.835 12.105 1.00 89.31 143 PHE A C 1
ATOM 1096 O O . PHE A 1 143 ? -5.299 -9.830 11.733 1.00 89.31 143 PHE A O 1
ATOM 1103 N N . SER A 1 144 ? -7.246 -8.755 12.030 1.00 91.56 144 SER A N 1
ATOM 1104 C CA . SER A 1 144 ? -8.059 -9.863 11.505 1.00 91.56 144 SER A CA 1
ATOM 1105 C C . SER A 1 144 ? -7.761 -10.185 10.033 1.00 91.56 144 SER A C 1
ATOM 1107 O O . SER A 1 144 ? -7.794 -11.344 9.628 1.00 91.56 144 SER A O 1
ATOM 1109 N N . MET A 1 145 ? -7.444 -9.170 9.222 1.00 92.62 145 MET A N 1
ATOM 1110 C CA . MET A 1 145 ? -7.061 -9.346 7.821 1.00 92.62 145 MET A CA 1
ATOM 1111 C C . MET A 1 145 ? -5.715 -10.059 7.699 1.00 92.62 145 MET A C 1
ATOM 1113 O O . MET A 1 145 ? -5.586 -10.963 6.875 1.00 92.62 145 MET A O 1
ATOM 1117 N N . LEU A 1 146 ? -4.729 -9.658 8.506 1.00 91.06 146 LEU A N 1
ATOM 1118 C CA . LEU A 1 146 ? -3.398 -10.265 8.522 1.00 91.06 146 LEU A CA 1
ATOM 1119 C C . LEU A 1 146 ? -3.453 -11.712 9.017 1.00 91.06 146 LEU A C 1
ATOM 1121 O O . LEU A 1 146 ? -2.904 -12.602 8.370 1.00 91.06 146 LEU A O 1
ATOM 1125 N N . ASP A 1 147 ? -4.162 -11.959 10.117 1.00 92.75 147 ASP A N 1
ATOM 1126 C CA . ASP A 1 147 ? -4.278 -13.300 10.689 1.00 92.75 147 ASP A CA 1
ATOM 1127 C C . ASP A 1 147 ? -4.995 -14.260 9.733 1.00 92.75 147 ASP A C 1
ATOM 1129 O O . ASP A 1 147 ? -4.544 -15.380 9.516 1.00 92.75 147 ASP A O 1
ATOM 1133 N N . ALA A 1 148 ? -6.040 -13.800 9.043 1.00 92.50 148 ALA A N 1
ATOM 1134 C CA . ALA A 1 148 ? -6.721 -14.614 8.042 1.00 92.50 148 ALA A CA 1
ATOM 1135 C C . ALA A 1 148 ? -5.823 -15.000 6.855 1.00 92.50 148 ALA A C 1
ATOM 1137 O O . ALA A 1 148 ? -5.956 -16.105 6.331 1.00 92.50 148 ALA A O 1
ATOM 1138 N N . VAL A 1 149 ? -4.900 -14.128 6.431 1.00 92.56 149 VAL A N 1
ATOM 1139 C CA . VAL A 1 149 ? -3.909 -14.481 5.396 1.00 92.56 149 VAL A CA 1
ATOM 1140 C C . VAL A 1 149 ? -2.987 -15.577 5.914 1.00 92.56 149 VAL A C 1
ATOM 1142 O O . VAL A 1 149 ? -2.788 -16.578 5.231 1.00 92.56 149 VAL A O 1
ATOM 1145 N N . ILE A 1 150 ? -2.479 -15.429 7.139 1.00 91.81 150 ILE A N 1
ATOM 1146 C CA . ILE A 1 150 ? -1.611 -16.429 7.772 1.00 91.81 150 ILE A CA 1
ATOM 1147 C C . ILE A 1 150 ? -2.339 -17.773 7.900 1.00 91.81 150 ILE A C 1
ATOM 1149 O O . ILE A 1 150 ? -1.771 -18.813 7.575 1.00 91.81 150 ILE A O 1
ATOM 1153 N N . GLN A 1 151 ? -3.596 -17.764 8.342 1.00 92.81 151 GLN A N 1
ATOM 1154 C CA . GLN A 1 151 ? -4.416 -18.969 8.466 1.00 92.81 151 GLN A CA 1
ATOM 1155 C C . GLN A 1 151 ? -4.676 -19.633 7.108 1.00 92.81 151 GLN A C 1
ATOM 1157 O O . GLN A 1 151 ? -4.618 -20.855 7.017 1.00 92.81 151 GLN A O 1
ATOM 1162 N N . SER A 1 152 ? -4.894 -18.845 6.054 1.00 90.00 152 SER A N 1
ATOM 1163 C CA . SER A 1 152 ? -5.171 -19.368 4.708 1.00 90.00 152 SER A CA 1
ATOM 1164 C C . SER A 1 152 ? -3.946 -20.002 4.044 1.00 90.00 152 SER A C 1
ATOM 1166 O O . SER A 1 152 ? -4.109 -20.865 3.193 1.00 90.00 152 SER A O 1
ATOM 1168 N N . VAL A 1 153 ? -2.730 -19.588 4.419 1.00 88.56 153 VAL A N 1
ATOM 1169 C CA . VAL A 1 153 ? -1.465 -20.127 3.875 1.00 88.56 153 VAL A CA 1
ATOM 1170 C C . VAL A 1 153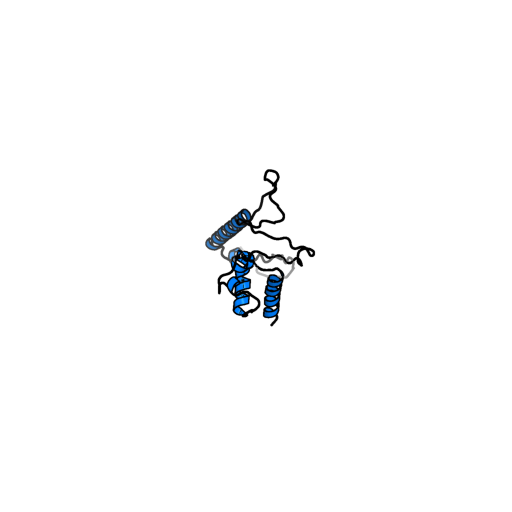 ? -0.961 -21.348 4.657 1.00 88.56 153 VAL A C 1
ATOM 1172 O O . VAL A 1 153 ? -0.136 -22.104 4.157 1.00 88.56 153 VAL A O 1
ATOM 1175 N N . LYS A 1 154 ? -1.418 -21.552 5.898 1.00 84.56 154 LYS A N 1
ATOM 1176 C CA . LYS A 1 154 ? -1.036 -22.722 6.713 1.00 84.56 154 LYS A CA 1
ATOM 1177 C C . LYS A 1 154 ? -1.621 -24.047 6.203 1.00 84.56 154 LYS A C 1
ATOM 1179 O O . LYS A 1 154 ? -1.178 -25.095 6.671 1.00 84.56 154 LYS A O 1
ATOM 1184 N N . HIS A 1 155 ? -2.612 -23.985 5.319 1.00 53.75 155 HIS A N 1
ATOM 1185 C CA . HIS A 1 155 ? -3.262 -25.125 4.676 1.00 53.75 155 HIS A CA 1
ATOM 1186 C C . HIS A 1 155 ? -2.676 -25.394 3.292 1.00 53.75 155 HIS A C 1
ATOM 1188 O O . HIS A 1 155 ? -2.683 -26.584 2.906 1.00 53.75 155 HIS A O 1
#

pLDDT: mean 70.32, std 18.73, range [31.38, 93.75]

Radius of gyration: 33.2 Å; Cα contacts (8 Å, |Δi|>4): 85; chains: 1; bounding box: 104×71×60 Å

Sequence (155 aa):
MQSALSAKSGRERNSVSSLSSGRVDLSKAYPLSVARCVIAIVSYGLLLTDTIRTGFATRDLQPYATVEPDTVIFGPYAYRGIHLDIKNASASQTRPLWAYKYDSTSITMRSVVQALHVPSWPPCVLYRDSCNETAGLSHAKIFSMLDAVIQSVKH

Solvent-accessible surface area (backbone atoms only — not comparable to full-atom values): 10102 Å² total; per-residue (Å²): 132,88,80,88,85,88,82,90,83,85,82,88,82,85,86,79,91,73,83,73,71,83,73,76,57,56,72,78,78,48,71,82,46,65,66,59,53,51,52,49,53,52,50,53,48,53,52,50,52,48,51,54,59,44,66,71,84,82,90,74,68,82,93,53,82,85,77,76,84,74,47,67,60,66,36,90,67,73,38,86,41,75,82,76,44,85,82,55,63,76,45,95,44,66,38,72,45,51,64,61,50,71,34,75,83,24,48,65,58,50,50,51,39,63,75,69,62,52,79,73,52,58,54,35,52,70,71,73,44,88,66,67,69,87,70,37,39,43,45,71,55,52,52,49,34,53,51,48,51,56,58,65,69,76,110